Protein AF-A0A967EQ97-F1 (afdb_monomer)

Radius of gyration: 25.8 Å; Cα contacts (8 Å, |Δi|>4): 233; chains: 1; bounding box: 42×84×50 Å

Foldseek 3Di:
DDDDDDDDDDDDDDDDDDDDDDDDDPDPPPPDPPQPPPPDPVLPAAKWFWQFKFFQNHTPDRPFGKIWHDDRQWIWIDTPKIWTFGWDDDPQKIKTWTQDIPDPPDDGIDIDIWGKDADPVSQKIWTGDDRMIIIIGGDDD

Structure (mmCIF, N/CA/C/O backbone):
data_AF-A0A967EQ97-F1
#
_entry.id   AF-A0A967EQ97-F1
#
loop_
_atom_site.group_PDB
_atom_site.id
_atom_site.type_symbol
_atom_site.label_atom_id
_atom_site.label_alt_id
_atom_site.label_comp_id
_atom_site.label_asym_id
_atom_site.label_entity_id
_atom_site.label_seq_id
_atom_site.pdbx_PDB_ins_code
_atom_site.Cartn_x
_atom_site.Cartn_y
_atom_site.Cartn_z
_atom_site.occupancy
_atom_site.B_iso_or_equiv
_atom_site.auth_seq_id
_atom_site.auth_comp_id
_atom_site.auth_asym_id
_atom_site.auth_atom_id
_atom_site.pdbx_PDB_model_num
ATOM 1 N N . MET A 1 1 ? -25.982 -70.004 -18.931 1.00 45.06 1 MET A N 1
ATOM 2 C CA . MET A 1 1 ? -24.580 -69.952 -18.449 1.00 45.06 1 MET A CA 1
ATOM 3 C C . MET A 1 1 ? -23.691 -70.669 -19.460 1.00 45.06 1 MET A C 1
ATOM 5 O O . MET A 1 1 ? -24.057 -71.771 -19.845 1.00 45.06 1 MET A O 1
ATOM 9 N N . LYS A 1 2 ? -22.549 -70.058 -19.822 1.00 40.28 2 LYS A N 1
ATOM 10 C CA . LYS A 1 2 ? -21.552 -70.416 -20.865 1.00 40.28 2 LYS A CA 1
ATOM 11 C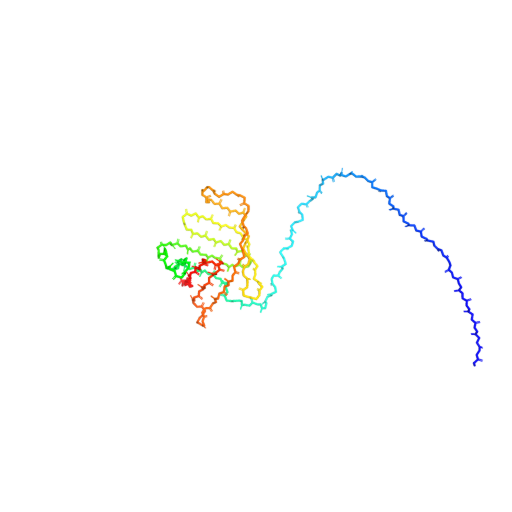 C . LYS A 1 2 ? -21.797 -69.807 -22.256 1.00 40.28 2 LYS A C 1
ATOM 13 O O . LYS A 1 2 ? -22.606 -70.318 -23.013 1.00 40.28 2 LYS A O 1
ATOM 18 N N . LEU A 1 3 ? -20.979 -68.817 -22.620 1.00 34.38 3 LEU A N 1
ATOM 19 C CA . LEU A 1 3 ? -19.933 -69.011 -23.632 1.00 34.38 3 LEU A CA 1
ATOM 20 C C . LEU A 1 3 ? -18.848 -67.932 -23.474 1.00 34.38 3 LEU A C 1
ATOM 22 O O . LEU A 1 3 ? -19.148 -66.758 -23.296 1.00 34.38 3 LEU A O 1
ATOM 26 N N . ARG A 1 4 ? -17.587 -68.369 -23.475 1.00 45.03 4 ARG A N 1
ATOM 27 C CA . ARG A 1 4 ? -16.383 -67.533 -23.480 1.00 45.03 4 ARG A CA 1
ATOM 28 C C . ARG A 1 4 ? -16.072 -67.147 -24.926 1.00 45.03 4 ARG A C 1
ATOM 30 O O . ARG A 1 4 ? -16.140 -68.022 -25.782 1.00 45.03 4 ARG A O 1
ATOM 37 N N . ALA A 1 5 ? -15.617 -65.923 -25.166 1.00 47.28 5 ALA A N 1
ATOM 38 C CA . ALA A 1 5 ? -14.748 -65.628 -26.300 1.00 47.28 5 ALA A CA 1
ATOM 39 C C . ALA A 1 5 ? -13.826 -64.460 -25.941 1.00 47.28 5 ALA A C 1
ATOM 41 O O . ALA A 1 5 ? -14.241 -63.317 -25.791 1.00 47.28 5 ALA A O 1
ATOM 42 N N . LEU A 1 6 ? -12.571 -64.836 -25.735 1.00 46.69 6 LEU A N 1
ATOM 43 C CA . LEU A 1 6 ? -11.384 -64.010 -25.633 1.00 46.69 6 LEU A CA 1
ATOM 44 C C . LEU A 1 6 ? -11.095 -63.426 -27.027 1.00 46.69 6 LEU A C 1
ATOM 46 O O . LEU A 1 6 ? -11.023 -64.199 -27.980 1.00 46.69 6 LEU A O 1
ATOM 50 N N . PHE A 1 7 ? -10.889 -62.116 -27.154 1.00 48.31 7 PHE A N 1
ATOM 51 C CA . PHE A 1 7 ? -10.214 -61.539 -28.319 1.00 48.31 7 PHE A CA 1
ATOM 52 C C . PHE A 1 7 ? -9.056 -60.670 -27.835 1.00 48.31 7 PHE A C 1
ATOM 54 O O . PHE A 1 7 ? -9.240 -59.637 -27.199 1.00 48.31 7 PHE A O 1
ATOM 61 N N . ILE A 1 8 ? -7.856 -61.174 -28.102 1.00 50.78 8 ILE A N 1
ATOM 62 C CA . ILE A 1 8 ? -6.578 -60.485 -27.976 1.00 50.78 8 ILE A CA 1
ATOM 63 C C . ILE A 1 8 ? -6.446 -59.601 -29.216 1.00 50.78 8 ILE A C 1
ATOM 65 O O . ILE A 1 8 ? -6.515 -60.114 -30.332 1.00 50.78 8 ILE A O 1
ATOM 69 N N . ALA A 1 9 ? -6.221 -58.304 -29.030 1.00 48.59 9 ALA A N 1
ATOM 70 C CA . ALA A 1 9 ? -5.659 -57.446 -30.064 1.00 48.59 9 ALA A CA 1
ATOM 71 C C . ALA A 1 9 ? -4.430 -56.735 -29.489 1.00 48.59 9 ALA A C 1
ATOM 73 O O . ALA A 1 9 ? -4.443 -56.195 -28.386 1.00 48.59 9 ALA A O 1
ATOM 74 N N . LEU A 1 10 ? -3.353 -56.866 -30.247 1.00 44.44 10 LEU A N 1
ATOM 75 C CA . LEU A 1 10 ? -1.949 -56.670 -29.937 1.00 44.44 10 LEU A CA 1
ATOM 76 C C . LEU A 1 10 ? -1.448 -55.460 -30.746 1.00 44.44 10 LEU A C 1
ATOM 78 O O . LEU A 1 10 ? -1.840 -55.338 -31.903 1.00 44.44 10 LEU A O 1
ATOM 82 N N . MET A 1 11 ? -0.496 -54.701 -30.179 1.00 47.06 11 MET A N 1
ATOM 83 C CA . MET A 1 11 ? 0.458 -53.797 -30.867 1.00 47.06 11 MET A CA 1
ATOM 84 C C . MET A 1 11 ? -0.117 -52.490 -31.470 1.00 47.06 11 MET A C 1
ATOM 86 O O . MET A 1 11 ? -1.262 -52.441 -31.881 1.00 47.06 11 MET A O 1
ATOM 90 N N . ALA A 1 12 ? 0.598 -51.362 -31.557 1.00 49.16 12 ALA A N 1
ATOM 91 C CA . ALA A 1 12 ? 2.032 -51.098 -31.467 1.00 49.16 12 ALA A CA 1
ATOM 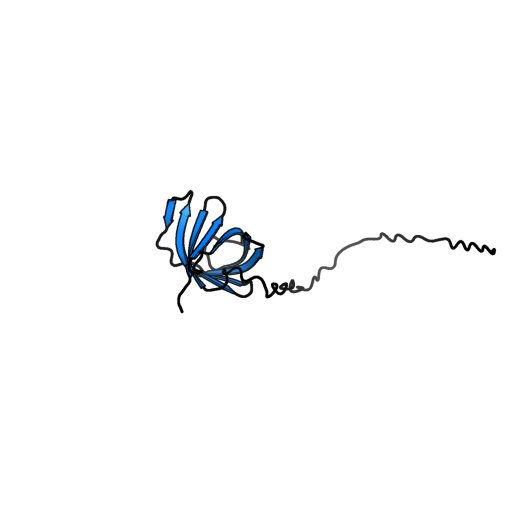92 C C . ALA A 1 12 ? 2.319 -49.677 -30.939 1.00 49.16 12 ALA A C 1
ATOM 94 O O . ALA A 1 12 ? 1.562 -48.735 -31.156 1.00 49.16 12 ALA A O 1
ATOM 95 N N . THR A 1 13 ? 3.470 -49.557 -30.290 1.00 53.72 13 THR A N 1
ATOM 96 C CA . THR A 1 13 ? 4.162 -48.345 -29.851 1.00 53.72 13 THR A CA 1
ATOM 97 C C . THR A 1 13 ? 4.667 -47.520 -31.040 1.00 53.72 13 THR A C 1
ATOM 99 O O . THR A 1 13 ? 5.320 -48.075 -31.920 1.00 53.72 13 THR A O 1
ATOM 102 N N . THR A 1 14 ? 4.512 -46.194 -31.003 1.00 53.00 14 THR A N 1
ATOM 103 C CA . THR A 1 14 ? 5.402 -45.265 -31.725 1.00 53.00 14 THR A CA 1
ATOM 104 C C . THR A 1 14 ? 5.748 -44.078 -30.830 1.00 53.00 14 THR A C 1
ATOM 106 O O . THR A 1 14 ? 4.980 -43.130 -30.700 1.00 53.00 14 THR A O 1
ATOM 109 N N . LEU A 1 15 ? 6.925 -44.159 -30.207 1.00 49.50 15 LEU A N 1
ATOM 110 C CA . LEU A 1 15 ? 7.677 -43.013 -29.703 1.00 49.50 15 LEU A CA 1
ATOM 111 C C . LEU A 1 15 ? 8.375 -42.370 -30.902 1.00 49.50 15 LEU A C 1
ATOM 113 O O . LEU A 1 15 ? 9.217 -43.012 -31.529 1.00 49.50 15 LEU A O 1
ATOM 117 N N . VAL A 1 16 ? 8.047 -41.117 -31.205 1.00 52.06 16 VAL A N 1
ATOM 118 C CA . VAL A 1 16 ? 8.835 -40.295 -32.128 1.00 52.06 16 VAL A CA 1
ATOM 119 C C . VAL A 1 16 ? 9.448 -39.163 -31.314 1.00 52.06 16 VAL A C 1
ATOM 121 O O . VAL A 1 16 ? 8.808 -38.155 -31.039 1.00 52.06 16 VAL A O 1
ATOM 124 N N . PHE A 1 17 ? 10.694 -39.371 -30.891 1.00 49.34 17 PHE A N 1
ATOM 125 C CA . PHE A 1 17 ? 11.602 -38.301 -30.498 1.00 49.34 17 PHE A CA 1
ATOM 126 C C . PHE A 1 17 ? 12.442 -37.941 -31.725 1.00 49.34 17 PHE A C 1
ATOM 128 O O . PHE A 1 17 ? 13.295 -38.722 -32.140 1.00 49.34 17 PHE A O 1
ATOM 135 N N . THR A 1 18 ? 12.233 -36.746 -32.266 1.00 54.91 18 THR A N 1
ATOM 136 C CA . THR A 1 18 ? 13.220 -36.031 -33.086 1.00 54.91 18 THR A CA 1
ATOM 137 C C . THR A 1 18 ? 12.999 -34.547 -32.854 1.00 54.91 18 THR A C 1
ATOM 139 O O . THR A 1 18 ? 11.990 -33.990 -33.278 1.00 54.91 18 THR A O 1
ATOM 142 N N . GLY A 1 19 ? 13.921 -33.931 -32.116 1.00 41.06 19 GLY A N 1
ATOM 143 C CA . GLY A 1 19 ? 14.005 -32.483 -31.993 1.00 41.06 19 GLY A CA 1
ATOM 144 C C . GLY A 1 19 ? 14.585 -31.844 -33.255 1.00 41.06 19 GLY A C 1
ATOM 145 O O . GLY A 1 19 ? 15.251 -32.510 -34.044 1.00 41.06 19 GLY A O 1
ATOM 146 N N . CYS A 1 20 ? 14.340 -30.546 -33.428 1.00 51.31 20 CYS A N 1
ATOM 147 C CA . CYS A 1 20 ? 15.367 -29.510 -33.294 1.00 51.31 20 CYS A CA 1
ATOM 148 C C . CYS A 1 20 ? 14.834 -28.135 -33.732 1.00 51.31 20 CYS A C 1
ATOM 150 O O . CYS A 1 20 ? 14.327 -27.986 -34.836 1.00 51.31 20 CYS A O 1
ATOM 152 N N . LEU A 1 21 ? 15.099 -27.152 -32.866 1.00 41.12 21 LEU A N 1
ATOM 153 C CA . LEU A 1 21 ? 15.491 -25.770 -33.168 1.00 41.12 21 LEU A CA 1
ATOM 154 C C . LEU A 1 21 ? 14.459 -24.824 -33.812 1.00 41.12 21 LEU A C 1
ATOM 156 O O . LEU A 1 21 ? 14.274 -24.772 -35.019 1.00 41.12 21 LEU A O 1
ATOM 160 N N . SER A 1 22 ? 13.905 -23.995 -32.923 1.00 45.16 22 SER A N 1
ATOM 161 C CA . SER A 1 22 ? 13.749 -22.540 -33.019 1.00 45.16 22 SER A CA 1
ATOM 162 C C . SER A 1 22 ? 13.307 -21.932 -34.350 1.00 45.16 22 SER A C 1
ATOM 164 O O . SER A 1 22 ? 14.116 -21.694 -35.241 1.00 45.16 22 SER A O 1
ATOM 166 N N . ASN A 1 23 ? 12.067 -21.443 -34.363 1.00 41.81 23 ASN A N 1
ATOM 167 C CA . ASN A 1 23 ? 11.841 -20.081 -34.821 1.00 41.81 23 ASN A CA 1
ATOM 168 C C . ASN A 1 23 ? 10.909 -19.373 -33.834 1.00 41.81 23 ASN A C 1
ATOM 170 O O . ASN A 1 23 ? 9.744 -19.728 -33.674 1.00 41.81 23 ASN A O 1
ATOM 174 N N . THR A 1 24 ? 11.490 -18.413 -33.125 1.00 51.78 24 THR A N 1
ATOM 175 C CA . THR A 1 24 ? 10.826 -17.495 -32.212 1.00 51.78 24 THR A CA 1
ATOM 176 C C . THR A 1 24 ? 9.857 -16.629 -33.002 1.00 51.78 24 THR A C 1
ATOM 178 O O . THR A 1 24 ? 10.273 -15.778 -33.782 1.00 51.78 24 THR A O 1
ATOM 181 N N . SER A 1 25 ? 8.569 -16.835 -32.778 1.00 47.50 25 SER A N 1
ATOM 182 C CA . SER A 1 25 ? 7.575 -15.773 -32.853 1.00 47.50 25 SER A CA 1
ATOM 183 C C . SER A 1 25 ? 6.469 -16.160 -31.885 1.00 47.50 25 SER A C 1
ATOM 185 O O . SER A 1 25 ? 5.397 -16.600 -32.282 1.00 47.50 25 SER A O 1
ATOM 187 N N . THR A 1 26 ? 6.783 -16.090 -30.591 1.00 40.12 26 THR A N 1
ATOM 188 C CA . THR A 1 26 ? 5.741 -16.060 -29.571 1.00 40.12 26 THR A CA 1
ATOM 189 C C . THR A 1 26 ? 5.076 -14.703 -29.725 1.00 40.12 26 THR A C 1
ATOM 191 O O . THR A 1 26 ? 5.603 -13.683 -29.285 1.00 40.12 26 THR A O 1
ATOM 194 N N . GLU A 1 27 ? 3.971 -14.706 -30.470 1.00 36.38 27 GLU A N 1
ATOM 195 C CA . GLU A 1 27 ? 2.881 -13.755 -30.305 1.00 36.38 27 GLU A CA 1
ATOM 196 C C . GLU A 1 27 ? 2.746 -13.436 -28.819 1.00 36.38 27 GLU A C 1
ATOM 198 O O . GLU A 1 27 ? 2.717 -14.349 -27.989 1.00 36.38 27 GLU A O 1
ATOM 203 N N . VAL A 1 28 ? 2.692 -12.145 -28.499 1.00 42.50 28 VAL A N 1
ATOM 204 C CA . VAL A 1 28 ? 2.250 -11.659 -27.197 1.00 42.50 28 VAL A CA 1
ATOM 205 C C . VAL A 1 28 ? 0.833 -12.190 -27.018 1.00 42.50 28 VAL A C 1
ATOM 207 O O . VAL A 1 28 ? -0.137 -11.586 -27.458 1.00 42.50 28 VAL A O 1
ATOM 210 N N . THR A 1 29 ? 0.731 -13.383 -26.440 1.00 35.88 29 THR A N 1
ATOM 211 C CA . THR A 1 29 ? -0.491 -13.836 -25.805 1.00 35.88 29 THR A CA 1
ATOM 212 C C . THR A 1 29 ? -0.540 -13.002 -24.547 1.00 35.88 29 THR A C 1
ATOM 214 O O . THR A 1 29 ? 0.177 -13.283 -23.589 1.00 35.88 29 THR A O 1
ATOM 217 N N . GLU A 1 30 ? -1.263 -11.890 -24.657 1.00 42.41 30 GLU A N 1
ATOM 218 C CA . GLU A 1 30 ? -2.031 -11.259 -23.593 1.00 42.41 30 GLU A CA 1
ATOM 219 C C . GLU A 1 30 ? -2.313 -12.328 -22.533 1.00 42.41 30 GLU A C 1
ATOM 221 O O . GLU A 1 30 ? -3.156 -13.208 -22.724 1.00 42.41 30 GLU A O 1
ATOM 226 N N . SER A 1 31 ? -1.457 -12.380 -21.507 1.00 36.53 31 SER A N 1
ATOM 227 C CA . SER A 1 31 ? -1.620 -13.333 -20.422 1.00 36.53 31 SER A CA 1
ATOM 228 C C . SER A 1 31 ? -2.926 -12.931 -19.786 1.00 36.53 31 SER A C 1
ATOM 230 O O . SER A 1 31 ? -3.007 -11.830 -19.237 1.00 36.53 31 SER A O 1
ATOM 232 N N . GLY A 1 32 ? -3.935 -13.777 -19.988 1.00 37.84 32 GLY A N 1
ATOM 233 C CA . GLY A 1 32 ? -5.288 -13.547 -19.536 1.00 37.84 32 GLY A CA 1
ATOM 234 C C . GLY A 1 32 ? -5.249 -12.953 -18.144 1.00 37.84 32 GLY A C 1
ATOM 235 O O . GLY A 1 32 ? -4.704 -13.565 -17.226 1.00 37.84 32 GLY A O 1
ATOM 236 N N . GLY A 1 33 ? -5.792 -11.741 -18.032 1.00 42.12 33 GLY A N 1
ATOM 237 C CA . GLY A 1 33 ? -6.375 -11.315 -16.781 1.00 42.12 33 GLY A CA 1
ATOM 238 C C . GLY A 1 33 ? -7.383 -12.394 -16.441 1.00 42.12 33 GLY A C 1
ATOM 239 O O . GLY A 1 33 ? -8.423 -12.505 -17.091 1.00 42.12 33 GLY A O 1
ATOM 240 N N . GLU A 1 34 ? -6.998 -13.276 -15.527 1.00 38.75 34 GLU A N 1
ATOM 241 C CA . GLU A 1 34 ? -7.956 -14.113 -14.841 1.00 38.75 34 GLU A CA 1
ATOM 242 C C . GLU A 1 34 ? -8.921 -13.120 -14.206 1.00 38.75 34 GLU A C 1
ATOM 244 O O . GLU A 1 34 ? -8.526 -12.304 -13.373 1.00 38.75 34 GLU A O 1
ATOM 249 N N . GLU A 1 35 ? -10.141 -13.101 -14.738 1.00 39.28 35 GLU A N 1
ATOM 250 C CA . GLU A 1 35 ? -11.280 -12.388 -14.184 1.00 39.28 35 GLU A CA 1
ATOM 251 C C . GLU A 1 35 ? -11.295 -12.732 -12.693 1.00 39.28 35 GLU A C 1
ATOM 253 O O . GLU A 1 35 ? -11.491 -13.892 -12.321 1.00 39.28 35 GLU A O 1
ATOM 258 N N . LEU A 1 36 ? -10.909 -11.758 -11.861 1.00 47.91 36 LEU A N 1
ATOM 259 C CA . LEU A 1 36 ? -10.890 -11.927 -10.418 1.00 47.91 36 LEU A CA 1
ATOM 260 C C . LEU A 1 36 ? -12.316 -12.301 -10.031 1.00 47.91 36 LEU A C 1
ATOM 262 O O . LEU A 1 36 ? -13.235 -11.540 -10.325 1.00 47.91 36 LEU A O 1
ATOM 266 N N . ASP A 1 37 ? -12.469 -13.490 -9.441 1.00 47.22 37 ASP A N 1
ATOM 267 C CA . ASP A 1 37 ? -13.722 -13.999 -8.889 1.00 47.22 37 ASP A CA 1
ATOM 268 C C . ASP A 1 37 ? -14.453 -12.846 -8.193 1.00 47.22 37 ASP A C 1
ATOM 270 O O . ASP A 1 37 ? -13.970 -12.268 -7.214 1.00 47.22 37 ASP A O 1
ATOM 274 N N . ASP A 1 38 ? -15.605 -12.490 -8.744 1.00 45.16 38 ASP A N 1
ATOM 275 C CA . ASP A 1 38 ? -16.461 -11.342 -8.446 1.00 45.16 38 ASP A CA 1
ATOM 276 C C . ASP A 1 38 ? -17.079 -11.393 -7.031 1.00 45.16 38 ASP A C 1
ATOM 278 O O . ASP A 1 38 ? -17.995 -10.640 -6.695 1.00 45.16 38 ASP A O 1
ATOM 282 N N . GLY A 1 39 ? -16.569 -12.284 -6.177 1.00 40.09 39 GLY A N 1
ATOM 283 C CA . GLY A 1 39 ? -17.112 -12.627 -4.870 1.00 40.09 39 GLY A CA 1
ATOM 284 C C . GLY A 1 39 ? -16.224 -12.329 -3.662 1.00 40.09 39 GLY A C 1
ATOM 285 O O . GLY A 1 39 ? -16.713 -12.481 -2.540 1.00 40.09 39 GLY A O 1
ATOM 286 N N . PHE A 1 40 ? -14.963 -11.908 -3.827 1.00 49.59 40 PHE A N 1
ATOM 287 C CA . PHE A 1 40 ? -14.072 -11.642 -2.686 1.00 49.59 40 PHE A CA 1
ATOM 288 C C . PHE A 1 40 ? -13.826 -10.138 -2.489 1.00 49.59 40 PHE A C 1
ATOM 290 O O . PHE A 1 40 ? -12.788 -9.589 -2.858 1.00 49.59 40 PHE A O 1
ATOM 297 N N . ASP A 1 41 ? -14.801 -9.459 -1.875 1.00 64.75 41 ASP A N 1
ATOM 298 C CA . ASP A 1 41 ? -14.619 -8.093 -1.377 1.00 64.75 41 ASP A CA 1
ATOM 299 C C . ASP A 1 41 ? -13.665 -8.111 -0.172 1.00 64.75 41 ASP A C 1
ATOM 301 O O . ASP A 1 41 ? -14.053 -8.289 0.982 1.00 64.75 41 ASP A O 1
ATOM 305 N N . THR A 1 42 ? -12.373 -7.977 -0.461 1.00 73.88 42 THR A N 1
ATOM 306 C CA . THR A 1 42 ? -11.300 -7.878 0.543 1.00 73.88 42 THR A CA 1
ATOM 307 C C . THR A 1 42 ? -11.337 -6.562 1.323 1.00 73.88 42 THR A C 1
ATOM 309 O O . THR A 1 42 ? -10.533 -6.370 2.236 1.00 73.88 42 THR A O 1
ATOM 312 N N . GLY A 1 43 ? -12.194 -5.613 0.928 1.00 84.31 43 GLY A N 1
ATOM 313 C CA . GLY A 1 43 ? -12.179 -4.241 1.417 1.00 84.31 43 GLY A CA 1
ATOM 314 C C . GLY A 1 43 ? -10.956 -3.434 0.972 1.00 84.31 43 GLY A C 1
ATOM 315 O O . GLY A 1 43 ? -10.912 -2.240 1.245 1.00 84.31 43 GLY A O 1
ATOM 316 N N . ILE A 1 44 ? -9.973 -4.025 0.276 1.00 90.00 44 ILE A N 1
ATOM 317 C CA . ILE A 1 44 ? -8.763 -3.314 -0.173 1.00 90.00 44 ILE A CA 1
ATOM 318 C C . ILE A 1 44 ? -9.033 -2.388 -1.364 1.00 90.00 44 ILE A C 1
ATOM 320 O O . ILE A 1 44 ? -8.263 -1.465 -1.619 1.00 90.00 44 ILE A O 1
ATOM 324 N N . TYR A 1 45 ? -10.133 -2.629 -2.078 1.00 91.31 45 TYR A N 1
ATOM 325 C CA . TYR A 1 45 ? -10.565 -1.827 -3.212 1.00 91.31 45 TYR A CA 1
ATOM 326 C C . TYR A 1 45 ? -10.816 -0.372 -2.798 1.00 91.31 45 TYR A C 1
ATOM 328 O O . TYR A 1 45 ? -11.489 -0.104 -1.795 1.00 91.31 45 TYR A O 1
ATOM 336 N N . GLY A 1 46 ? -10.310 0.564 -3.597 1.00 93.19 46 GLY A N 1
ATOM 337 C CA . GLY A 1 46 ? -10.567 1.992 -3.462 1.00 93.19 46 GLY A CA 1
ATOM 338 C C . GLY A 1 46 ? -9.309 2.853 -3.463 1.00 93.19 46 GLY A C 1
ATOM 339 O O . GLY A 1 46 ? -8.223 2.443 -3.876 1.00 93.19 46 GLY A O 1
ATOM 340 N N . THR A 1 47 ? -9.491 4.090 -3.002 1.00 95.44 47 THR A N 1
ATOM 341 C CA . THR A 1 47 ? -8.424 5.087 -2.890 1.00 95.44 47 THR A CA 1
ATOM 342 C C . THR A 1 47 ? -7.993 5.229 -1.434 1.00 95.44 47 THR A C 1
ATOM 344 O O . THR A 1 47 ? -8.829 5.374 -0.544 1.00 95.44 47 THR A O 1
ATOM 347 N N . TRP A 1 48 ? -6.686 5.228 -1.199 1.00 95.69 48 TRP A N 1
ATOM 348 C CA . TRP A 1 48 ? -6.061 5.208 0.119 1.00 95.69 48 TRP A CA 1
ATOM 349 C C . TRP A 1 48 ? -4.989 6.287 0.222 1.00 95.69 48 TRP A C 1
ATOM 351 O O . TRP A 1 48 ? -4.114 6.383 -0.635 1.00 95.69 48 TRP A O 1
ATOM 361 N N . ASN A 1 49 ? -5.010 7.079 1.287 1.00 94.38 49 ASN A N 1
ATOM 362 C CA . ASN A 1 49 ? -4.004 8.094 1.576 1.00 94.38 49 ASN A CA 1
ATOM 363 C C . ASN A 1 49 ? -3.100 7.615 2.705 1.00 94.38 49 ASN A C 1
ATOM 365 O O . ASN A 1 49 ? -3.569 7.329 3.803 1.00 94.38 49 ASN A O 1
ATOM 369 N N . ARG A 1 50 ? -1.794 7.543 2.453 1.00 93.38 50 ARG A N 1
ATOM 370 C CA . ARG A 1 50 ? -0.824 7.094 3.451 1.00 93.38 50 ARG A CA 1
ATOM 371 C C . ARG A 1 50 ? -0.739 8.086 4.607 1.00 93.38 50 ARG A C 1
ATOM 373 O O . ARG A 1 50 ? -0.515 9.276 4.399 1.00 93.38 50 ARG A O 1
ATOM 380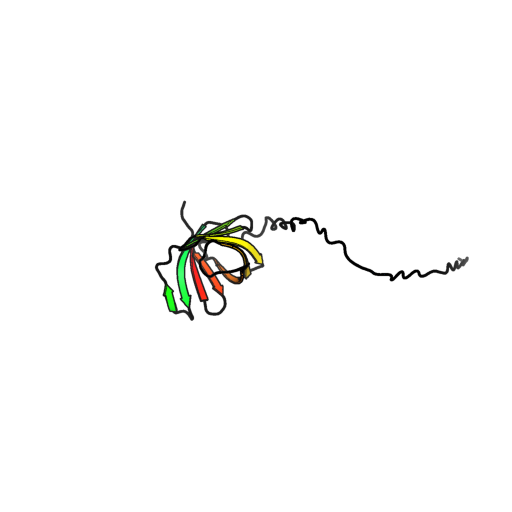 N N . THR A 1 51 ? -0.851 7.571 5.823 1.00 92.88 51 THR A N 1
ATOM 381 C CA . THR A 1 51 ? -0.796 8.337 7.073 1.00 92.88 51 THR A CA 1
ATOM 382 C C . THR A 1 51 ? 0.452 8.054 7.900 1.00 92.88 51 THR A C 1
ATOM 384 O O . THR A 1 51 ? 0.821 8.863 8.755 1.00 92.88 51 THR A O 1
ATOM 387 N N . GLY A 1 52 ? 1.151 6.947 7.638 1.00 92.62 52 GLY A N 1
ATOM 388 C CA . GLY A 1 52 ? 2.361 6.607 8.376 1.00 92.62 52 GLY A CA 1
ATOM 389 C C . GLY A 1 52 ? 3.215 5.536 7.714 1.00 92.62 52 GLY A C 1
ATOM 390 O O . GLY A 1 52 ? 2.713 4.658 7.015 1.00 92.62 52 GLY A O 1
ATOM 391 N N . ILE A 1 53 ? 4.521 5.613 7.972 1.00 93.31 53 ILE A N 1
ATOM 392 C CA . ILE A 1 53 ? 5.489 4.551 7.683 1.00 93.31 53 ILE A CA 1
ATOM 393 C C . ILE A 1 53 ? 6.192 4.191 8.984 1.00 93.31 53 ILE A C 1
ATOM 395 O O . ILE A 1 53 ? 6.736 5.061 9.669 1.00 93.31 53 ILE A O 1
ATOM 399 N N . TYR A 1 54 ? 6.213 2.905 9.300 1.00 94.00 54 TYR A N 1
ATOM 400 C CA . TYR A 1 54 ? 6.796 2.352 10.508 1.00 94.00 54 TYR A CA 1
ATOM 401 C C . TYR A 1 54 ? 7.897 1.364 10.141 1.00 94.00 54 TYR A C 1
ATOM 403 O O . TYR A 1 54 ? 7.663 0.447 9.360 1.00 94.00 54 TYR A O 1
ATOM 411 N N . ILE A 1 55 ? 9.085 1.530 10.722 1.00 94.31 55 ILE A N 1
ATOM 412 C CA . ILE A 1 55 ? 10.190 0.568 10.624 1.00 94.31 55 ILE A CA 1
ATOM 413 C C . ILE A 1 55 ? 10.452 0.038 12.026 1.00 94.31 55 ILE A C 1
ATOM 415 O O . ILE A 1 55 ? 10.688 0.821 12.947 1.00 94.31 55 ILE A O 1
ATOM 419 N N . ASP A 1 56 ? 10.355 -1.279 12.201 1.00 93.50 56 ASP A N 1
ATOM 420 C CA . ASP A 1 56 ? 10.483 -1.941 13.507 1.00 93.50 56 ASP A CA 1
ATOM 421 C C . ASP A 1 56 ? 9.542 -1.331 14.572 1.00 93.50 56 ASP A C 1
ATOM 423 O O . ASP A 1 56 ? 9.879 -1.195 15.749 1.00 93.50 56 ASP A O 1
ATOM 427 N N . GLY A 1 57 ? 8.345 -0.916 14.139 1.00 91.38 57 GLY A N 1
ATOM 428 C CA . GLY A 1 57 ? 7.322 -0.288 14.983 1.00 91.38 57 GLY A CA 1
ATOM 429 C C . GLY A 1 57 ? 7.550 1.194 15.305 1.00 91.38 57 GLY A C 1
ATOM 430 O O . GLY A 1 57 ? 6.714 1.803 15.973 1.00 91.38 57 GLY A O 1
ATOM 431 N N . VAL A 1 58 ? 8.637 1.805 14.828 1.00 92.69 58 VAL A N 1
ATOM 432 C CA . VAL A 1 58 ? 8.915 3.238 15.004 1.00 92.69 58 VAL A CA 1
ATOM 433 C C . VAL A 1 58 ? 8.414 4.007 13.790 1.00 92.69 58 VAL A C 1
ATOM 435 O O . VAL A 1 58 ? 8.803 3.692 12.670 1.00 92.69 58 VAL A O 1
ATOM 438 N N . ASN A 1 59 ? 7.583 5.032 14.000 1.00 90.06 59 ASN A N 1
ATOM 439 C CA . ASN A 1 59 ? 7.151 5.911 12.913 1.00 90.06 59 ASN A CA 1
ATOM 440 C C . ASN A 1 59 ? 8.350 6.726 12.398 1.00 90.06 59 ASN A C 1
ATOM 442 O O . ASN A 1 59 ? 8.954 7.492 13.154 1.00 90.06 59 ASN A O 1
ATOM 446 N N . VAL A 1 60 ? 8.694 6.537 11.126 1.00 89.38 60 VAL A N 1
ATOM 447 C CA . VAL A 1 60 ? 9.823 7.196 10.453 1.00 89.38 60 VAL A CA 1
ATOM 448 C C . VAL A 1 60 ? 9.380 8.240 9.430 1.00 89.38 60 VAL A C 1
ATOM 450 O O . VAL A 1 60 ? 10.215 9.009 8.956 1.00 89.38 60 VAL A O 1
ATOM 453 N N . ALA A 1 61 ? 8.091 8.287 9.085 1.00 77.44 61 ALA A N 1
ATOM 454 C CA . ALA A 1 61 ? 7.542 9.284 8.177 1.00 77.44 61 ALA A CA 1
ATOM 455 C C . ALA A 1 61 ? 6.044 9.501 8.424 1.00 77.44 61 ALA A C 1
ATOM 457 O O . ALA A 1 61 ? 5.243 8.574 8.310 1.00 77.44 61 ALA A O 1
ATOM 458 N N . THR A 1 62 ? 5.672 10.755 8.687 1.00 64.44 62 THR A N 1
ATOM 459 C CA . THR A 1 62 ? 4.281 11.210 8.863 1.00 64.44 62 THR A CA 1
ATOM 460 C C . THR A 1 62 ? 3.777 12.091 7.717 1.00 64.44 62 THR A C 1
ATOM 462 O O . THR A 1 62 ? 2.602 12.425 7.688 1.00 64.44 62 THR A O 1
ATOM 465 N N . GLU A 1 63 ? 4.647 12.508 6.788 1.00 58.19 63 GLU A N 1
ATOM 466 C CA . GLU A 1 63 ? 4.332 13.578 5.818 1.00 58.19 63 GLU A CA 1
ATOM 467 C C . GLU A 1 63 ? 4.348 13.139 4.352 1.00 58.19 63 GLU A C 1
ATOM 469 O O . GLU A 1 63 ? 4.207 13.966 3.451 1.00 58.19 63 GLU A O 1
ATOM 474 N N . SER A 1 64 ? 4.540 11.851 4.066 1.00 58.44 64 SER A N 1
ATOM 475 C CA . SER A 1 64 ? 4.522 11.416 2.671 1.00 58.44 64 SER A CA 1
ATOM 476 C C . SER A 1 64 ? 3.086 11.329 2.173 1.00 58.44 64 SER A C 1
ATOM 478 O O . SER A 1 64 ? 2.433 10.307 2.372 1.00 58.44 64 SER A O 1
ATOM 480 N N . ALA A 1 65 ? 2.636 12.402 1.516 1.00 73.19 65 ALA A N 1
ATOM 481 C CA . ALA A 1 65 ? 1.410 12.456 0.731 1.00 73.19 65 ALA A CA 1
ATOM 482 C C . ALA A 1 65 ? 1.513 11.439 -0.409 1.00 73.19 65 ALA A C 1
ATOM 484 O O . ALA A 1 65 ? 1.982 11.742 -1.505 1.00 73.19 65 ALA A O 1
ATOM 485 N N . THR A 1 66 ? 1.162 10.199 -0.095 1.00 89.50 66 THR A N 1
ATOM 486 C CA . THR A 1 66 ? 1.067 9.126 -1.065 1.00 89.50 66 THR A CA 1
ATOM 487 C C . THR A 1 66 ? -0.372 8.690 -1.150 1.00 89.50 66 THR A C 1
ATOM 489 O O . THR A 1 66 ? -0.942 8.266 -0.147 1.00 89.50 66 THR A O 1
ATOM 492 N N . THR A 1 67 ? -0.936 8.804 -2.344 1.00 93.69 67 THR A N 1
ATOM 493 C CA . THR A 1 67 ? -2.277 8.323 -2.651 1.00 93.69 67 THR A CA 1
ATOM 494 C C . THR A 1 67 ? -2.147 7.070 -3.494 1.00 93.69 67 THR A C 1
ATOM 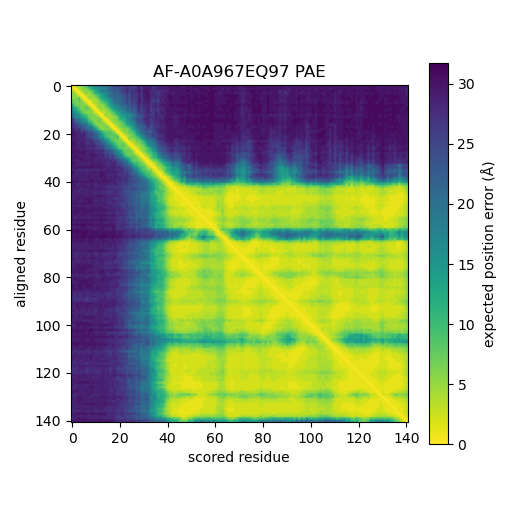496 O O . THR A 1 67 ? -1.463 7.071 -4.515 1.00 93.69 67 THR A O 1
ATOM 499 N N . MET A 1 68 ? -2.794 6.005 -3.056 1.00 95.25 68 MET A N 1
ATOM 500 C CA . MET A 1 68 ? -2.795 4.697 -3.686 1.00 95.25 68 MET A CA 1
ATOM 501 C C . MET A 1 68 ? -4.204 4.376 -4.178 1.00 95.25 68 MET A C 1
ATOM 503 O O . MET A 1 68 ? -5.169 4.555 -3.443 1.00 95.25 68 MET A O 1
ATOM 507 N N . PHE A 1 69 ? -4.306 3.891 -5.407 1.00 95.12 69 PHE A N 1
ATOM 508 C CA . PHE A 1 69 ? -5.530 3.469 -6.069 1.00 95.12 69 PHE A CA 1
ATOM 509 C C . PHE A 1 69 ? -5.436 1.970 -6.349 1.00 95.12 69 PHE A C 1
ATOM 511 O O . PHE A 1 69 ? -4.448 1.509 -6.929 1.00 95.12 69 PHE A O 1
ATOM 518 N N . MET A 1 70 ? -6.446 1.224 -5.905 1.00 93.81 70 MET A N 1
ATOM 519 C CA . MET A 1 70 ? -6.560 -0.221 -6.096 1.00 93.81 70 MET A CA 1
ATOM 520 C C . MET A 1 70 ? -7.949 -0.550 -6.639 1.00 93.81 70 MET A C 1
ATOM 522 O O . MET A 1 70 ? -8.933 -0.475 -5.905 1.00 93.81 70 MET A 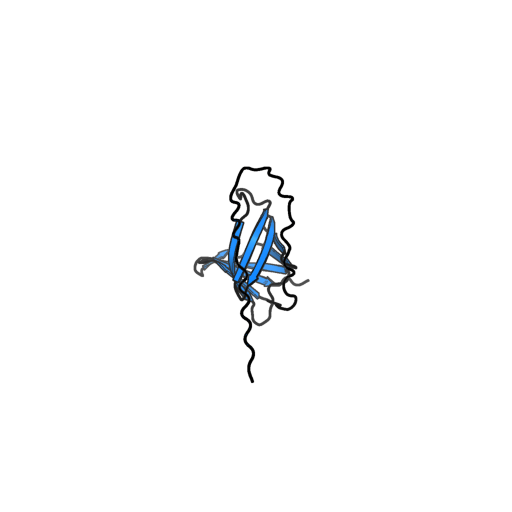O 1
ATOM 526 N N . GLU A 1 71 ? -8.027 -0.882 -7.922 1.00 91.12 71 GLU A N 1
ATOM 527 C CA . GLU A 1 71 ? -9.286 -1.116 -8.639 1.00 91.12 71 GLU A CA 1
ATOM 528 C C . GLU A 1 71 ? -9.047 -2.124 -9.763 1.00 91.12 71 GLU A C 1
ATOM 530 O O . GLU A 1 71 ? -8.043 -2.033 -10.467 1.00 91.12 71 GLU A O 1
ATOM 535 N N . ASP A 1 72 ? -9.933 -3.115 -9.893 1.00 89.38 72 ASP A N 1
ATOM 536 C CA . ASP A 1 72 ? -9.928 -4.112 -10.973 1.00 89.38 72 ASP A CA 1
ATOM 537 C C . ASP A 1 72 ? -8.551 -4.757 -11.241 1.00 89.38 72 ASP A C 1
ATOM 539 O O . ASP A 1 72 ? -8.093 -4.874 -12.378 1.00 89.38 72 ASP A O 1
ATOM 543 N N . GLY A 1 73 ? -7.839 -5.135 -10.170 1.00 90.88 73 GLY A N 1
ATOM 544 C CA . GLY A 1 73 ? -6.502 -5.742 -10.252 1.00 90.88 73 GLY A CA 1
ATOM 545 C C . GLY A 1 73 ? -5.380 -4.772 -10.649 1.00 90.88 73 GLY A C 1
ATOM 546 O O . GLY A 1 73 ? -4.229 -5.187 -10.785 1.00 90.88 73 GLY A O 1
ATOM 547 N N . THR A 1 74 ? -5.683 -3.484 -10.801 1.00 93.69 74 THR A N 1
ATOM 548 C CA . THR A 1 74 ? -4.728 -2.418 -11.114 1.00 93.69 74 THR A CA 1
ATOM 549 C C . THR A 1 74 ? -4.273 -1.711 -9.846 1.00 93.69 74 THR A C 1
ATOM 551 O O . THR A 1 74 ? -5.073 -1.350 -8.985 1.00 93.69 74 THR A O 1
ATOM 554 N N . TYR A 1 75 ? -2.967 -1.496 -9.742 1.00 94.50 75 TYR A N 1
ATOM 555 C CA . TYR A 1 75 ? -2.333 -0.749 -8.666 1.00 94.50 75 TYR A CA 1
ATOM 556 C C . TYR A 1 75 ? -1.689 0.511 -9.236 1.00 94.50 75 TYR A C 1
ATOM 558 O O . TYR A 1 75 ? -0.819 0.431 -10.107 1.00 94.50 75 TYR A O 1
ATOM 566 N N . THR A 1 76 ? -2.049 1.665 -8.687 1.00 95.56 76 THR A N 1
ATOM 567 C CA . THR A 1 76 ? -1.359 2.925 -8.965 1.00 95.56 76 THR A CA 1
ATOM 568 C C . THR A 1 76 ? -1.069 3.647 -7.662 1.00 95.56 76 THR A C 1
ATOM 570 O O . THR A 1 76 ? -1.927 3.739 -6.791 1.00 95.56 76 THR A O 1
ATOM 573 N N . SER A 1 77 ? 0.131 4.199 -7.515 1.00 94.25 77 SER A N 1
ATOM 574 C CA . SER A 1 77 ? 0.482 5.027 -6.362 1.00 94.25 77 SER A CA 1
ATOM 575 C C . SER A 1 77 ? 1.173 6.306 -6.808 1.00 94.25 77 SER A C 1
ATOM 577 O O . SER A 1 77 ? 2.070 6.283 -7.651 1.00 94.25 77 SER A O 1
ATOM 579 N N . PHE A 1 78 ? 0.730 7.424 -6.239 1.00 92.12 78 PHE A N 1
ATOM 580 C CA . PHE A 1 78 ? 1.197 8.773 -6.521 1.00 92.12 78 PHE A CA 1
ATOM 581 C C . PHE A 1 78 ? 1.834 9.359 -5.272 1.00 92.12 78 PHE A C 1
ATOM 583 O O . PHE A 1 78 ? 1.196 9.426 -4.227 1.00 92.12 78 PHE A O 1
ATOM 590 N N . GLY A 1 79 ? 3.068 9.835 -5.377 1.00 89.00 79 GLY A N 1
ATOM 591 C CA . GLY A 1 79 ? 3.741 10.585 -4.321 1.00 89.00 79 GLY A CA 1
ATOM 592 C C . GLY A 1 79 ? 4.796 11.511 -4.910 1.00 89.00 79 GLY A C 1
ATOM 593 O O . GLY A 1 79 ? 4.504 12.342 -5.763 1.00 89.00 79 GLY A O 1
ATOM 594 N N . THR A 1 80 ? 6.053 11.349 -4.495 1.00 88.19 80 THR A N 1
ATOM 595 C CA . THR A 1 80 ? 7.193 12.031 -5.143 1.00 88.19 80 THR A CA 1
ATOM 596 C C . THR A 1 80 ? 7.469 11.522 -6.558 1.00 88.19 80 THR A C 1
ATOM 598 O O . THR A 1 80 ? 8.140 12.197 -7.334 1.00 88.19 80 THR A O 1
ATOM 601 N N . CYS A 1 81 ? 6.988 10.322 -6.859 1.00 89.81 81 CYS A N 1
ATOM 602 C CA . CYS A 1 81 ? 6.960 9.694 -8.167 1.00 89.81 81 CYS A CA 1
ATOM 603 C C . CYS A 1 81 ? 5.667 8.871 -8.278 1.00 89.81 81 CYS A C 1
ATOM 605 O O . CYS A 1 81 ? 4.978 8.650 -7.275 1.00 89.81 81 CYS A O 1
ATOM 607 N N . THR A 1 82 ? 5.340 8.453 -9.489 1.00 92.56 82 THR A N 1
ATOM 608 C CA . THR A 1 82 ? 4.216 7.595 -9.836 1.00 92.56 82 THR A CA 1
ATOM 609 C C . THR A 1 82 ? 4.723 6.191 -10.131 1.00 92.56 82 THR A C 1
ATOM 611 O O . THR A 1 82 ? 5.715 6.008 -10.843 1.00 92.56 82 THR A O 1
ATOM 614 N N . VAL A 1 83 ? 4.016 5.199 -9.603 1.00 93.88 83 VAL A N 1
ATOM 615 C CA . VAL A 1 83 ? 4.205 3.783 -9.928 1.00 93.88 83 VAL A CA 1
ATOM 616 C C . VAL A 1 83 ? 2.879 3.192 -10.388 1.00 93.88 83 VAL A C 1
ATOM 618 O O . VAL A 1 83 ? 1.832 3.504 -9.822 1.00 93.88 83 VAL A O 1
ATOM 621 N N . ASN A 1 84 ? 2.935 2.335 -11.401 1.00 94.56 84 ASN A N 1
ATOM 622 C CA . ASN A 1 84 ? 1.797 1.635 -11.981 1.00 94.56 84 ASN A CA 1
ATOM 623 C C . ASN A 1 84 ? 2.106 0.142 -12.093 1.00 94.56 84 ASN A C 1
ATOM 625 O O . ASN A 1 84 ? 3.226 -0.278 -12.413 1.00 94.56 84 ASN A O 1
ATOM 629 N N . GLY A 1 85 ? 1.093 -0.675 -11.859 1.00 94.75 85 GLY A N 1
ATOM 630 C CA . GLY A 1 85 ? 1.254 -2.110 -11.800 1.00 94.75 85 GLY A CA 1
ATOM 631 C C . GLY A 1 85 ? -0.058 -2.865 -11.720 1.00 94.75 85 GLY A C 1
ATOM 632 O O . GLY A 1 85 ? -1.141 -2.295 -11.829 1.00 94.75 85 GLY A O 1
ATOM 633 N N . GLY A 1 86 ? 0.072 -4.167 -11.514 1.00 94.62 86 GLY A N 1
ATOM 634 C CA . GLY A 1 86 ? -1.033 -5.038 -11.147 1.00 94.62 86 GLY A CA 1
ATOM 635 C C . GLY A 1 86 ? -0.904 -5.497 -9.702 1.00 94.62 86 GLY A C 1
ATOM 636 O O . GLY A 1 86 ? 0.185 -5.449 -9.119 1.00 94.62 86 GLY A O 1
ATOM 637 N N . TYR A 1 87 ? -2.000 -5.977 -9.133 1.00 94.31 87 TYR A N 1
ATOM 638 C CA . TYR A 1 87 ? -1.978 -6.662 -7.851 1.00 94.31 87 TYR A CA 1
ATOM 639 C C . TYR A 1 87 ? -2.896 -7.882 -7.840 1.00 94.31 87 TYR A C 1
ATOM 641 O O . TYR A 1 87 ? -3.873 -7.961 -8.581 1.00 94.31 87 TYR A O 1
ATOM 649 N N . ILE A 1 88 ? -2.571 -8.832 -6.968 1.00 93.19 88 ILE A N 1
ATOM 650 C CA . ILE A 1 88 ? -3.377 -10.019 -6.687 1.00 93.19 88 ILE A CA 1
ATOM 651 C C . ILE A 1 88 ? -3.481 -10.157 -5.172 1.00 93.19 88 ILE A C 1
ATOM 653 O O . ILE A 1 88 ? -2.478 -10.030 -4.463 1.00 93.19 88 ILE A O 1
ATOM 657 N N . VAL A 1 89 ? -4.686 -10.448 -4.684 1.00 92.31 89 VAL A N 1
ATOM 658 C CA . VAL A 1 89 ? -4.928 -10.768 -3.277 1.00 92.31 89 VAL A CA 1
ATOM 659 C C . VAL A 1 89 ? -5.331 -12.227 -3.138 1.00 92.31 89 VAL A C 1
ATOM 661 O O . VAL A 1 89 ? -6.209 -12.703 -3.851 1.00 92.31 89 VAL A O 1
ATOM 664 N N . VAL A 1 90 ? -4.691 -12.923 -2.202 1.00 91.31 90 VAL A N 1
ATOM 665 C CA . VAL A 1 90 ? -5.071 -14.273 -1.780 1.00 91.31 90 VAL A CA 1
ATOM 666 C C . VAL A 1 90 ? -5.107 -14.272 -0.259 1.00 91.31 90 VAL A C 1
ATOM 668 O O . VAL A 1 90 ? -4.079 -14.048 0.376 1.00 91.31 90 VAL A O 1
ATOM 671 N N . ASP A 1 91 ? -6.288 -14.491 0.318 1.00 90.00 91 ASP A N 1
ATOM 672 C CA . ASP A 1 91 ? -6.538 -14.345 1.756 1.00 90.00 91 ASP A CA 1
ATOM 673 C C . ASP A 1 91 ? -6.112 -12.952 2.279 1.00 90.00 91 ASP A C 1
ATOM 675 O O . ASP A 1 91 ? -6.665 -11.936 1.855 1.00 90.00 91 ASP A O 1
ATOM 679 N N . ASP A 1 92 ? -5.137 -12.888 3.189 1.00 91.69 92 ASP A N 1
ATOM 680 C CA . ASP A 1 92 ? -4.561 -11.662 3.759 1.00 91.69 92 ASP A CA 1
ATOM 681 C C . ASP A 1 92 ? -3.219 -11.265 3.116 1.00 91.69 92 ASP A C 1
ATOM 683 O O . ASP A 1 92 ? -2.516 -10.378 3.615 1.00 91.69 92 ASP A O 1
ATOM 687 N N . VAL A 1 93 ? -2.852 -11.906 2.002 1.00 94.75 93 VAL A N 1
ATOM 688 C CA . VAL A 1 93 ? -1.606 -11.662 1.271 1.00 94.75 93 VAL A CA 1
ATOM 689 C C . VAL A 1 93 ? -1.873 -10.818 0.030 1.00 94.75 93 VAL A C 1
ATOM 691 O O . VAL A 1 93 ? -2.652 -11.192 -0.845 1.00 94.75 93 VAL A O 1
ATOM 694 N N . LEU A 1 94 ? -1.164 -9.697 -0.068 1.00 95.31 94 LEU A N 1
ATOM 695 C CA . LEU A 1 94 ? -1.142 -8.787 -1.204 1.00 95.31 94 LEU A CA 1
ATOM 696 C C . LEU A 1 94 ? 0.162 -8.976 -1.988 1.00 95.31 94 LEU A C 1
ATOM 698 O O . LEU A 1 94 ? 1.251 -8.738 -1.465 1.00 95.31 94 LEU A O 1
ATOM 702 N N . ASN A 1 95 ? 0.052 -9.353 -3.258 1.00 95.44 95 ASN A N 1
ATOM 703 C CA . ASN A 1 95 ? 1.168 -9.355 -4.200 1.00 95.44 95 ASN A CA 1
ATOM 704 C C . ASN A 1 95 ? 0.997 -8.195 -5.178 1.00 95.44 95 ASN A C 1
ATOM 706 O O . ASN A 1 95 ? -0.036 -8.106 -5.834 1.00 95.44 95 ASN A O 1
ATOM 710 N N . VAL A 1 96 ? 1.999 -7.327 -5.289 1.00 94.88 96 VAL A N 1
ATOM 711 C CA . VAL A 1 96 ? 2.020 -6.193 -6.223 1.00 94.88 96 VAL A CA 1
ATOM 712 C C . VAL A 1 96 ? 3.160 -6.384 -7.210 1.00 94.88 96 VAL A C 1
ATOM 714 O O . VAL A 1 96 ? 4.282 -6.687 -6.808 1.00 94.88 96 VAL A O 1
ATOM 717 N N . VAL A 1 97 ? 2.876 -6.158 -8.489 1.00 94.81 97 VAL A N 1
ATOM 718 C CA . VAL A 1 97 ? 3.851 -6.172 -9.581 1.00 94.81 97 VAL A CA 1
ATOM 719 C C . VAL A 1 97 ? 3.850 -4.800 -10.243 1.00 94.81 97 VAL A C 1
ATOM 721 O O . VAL A 1 97 ? 2.907 -4.445 -10.947 1.00 94.81 97 VAL A O 1
ATOM 724 N N . ILE A 1 98 ? 4.906 -4.024 -10.022 1.00 93.75 98 ILE A N 1
ATOM 725 C CA . ILE A 1 98 ? 5.130 -2.722 -10.652 1.00 93.75 98 ILE A CA 1
ATOM 726 C C . ILE A 1 98 ? 5.798 -2.957 -12.002 1.00 93.75 98 ILE A C 1
ATOM 728 O O . ILE A 1 98 ? 6.894 -3.511 -12.057 1.00 93.75 98 ILE A O 1
ATOM 732 N N . ASN A 1 99 ? 5.154 -2.503 -13.075 1.00 91.25 99 ASN A N 1
ATOM 733 C CA . ASN A 1 99 ? 5.645 -2.660 -14.448 1.00 91.25 99 ASN A CA 1
ATOM 734 C C . ASN A 1 99 ? 6.040 -1.326 -15.094 1.00 91.25 99 ASN A C 1
ATOM 736 O O . ASN A 1 99 ? 6.788 -1.323 -16.070 1.00 91.25 99 ASN A O 1
ATOM 740 N N . ASP A 1 100 ? 5.550 -0.208 -14.557 1.00 92.75 100 ASP A N 1
ATOM 741 C CA . ASP A 1 100 ? 5.804 1.138 -15.066 1.00 92.75 100 ASP A CA 1
ATOM 742 C C . ASP A 1 100 ? 5.963 2.133 -13.909 1.00 92.75 100 ASP A C 1
ATOM 744 O O . ASP A 1 100 ? 5.297 2.021 -12.879 1.00 92.75 100 ASP A O 1
ATOM 748 N N . HIS A 1 101 ? 6.882 3.086 -14.050 1.00 93.12 101 H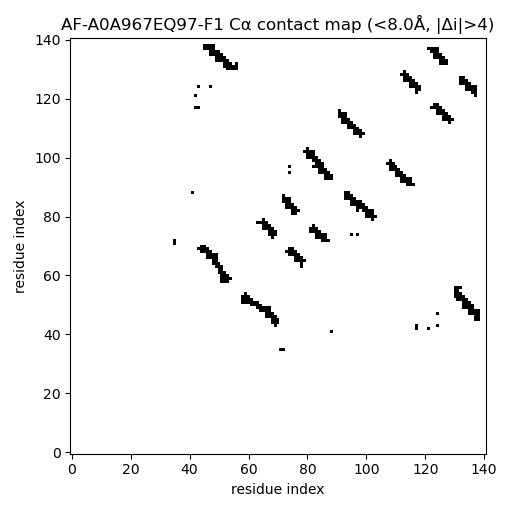IS A N 1
ATOM 749 C CA . HIS A 1 101 ? 7.161 4.092 -13.029 1.00 93.12 101 HIS A CA 1
ATOM 750 C C . HIS A 1 101 ? 7.971 5.268 -13.589 1.00 93.12 101 HIS A C 1
ATOM 752 O O . HIS A 1 101 ? 8.769 5.111 -14.514 1.00 93.12 101 HIS A O 1
ATOM 758 N N . ASP A 1 102 ? 7.879 6.428 -12.937 1.00 92.56 102 ASP A N 1
ATOM 759 C CA . ASP A 1 102 ? 8.761 7.582 -13.187 1.00 92.56 102 ASP A CA 1
ATOM 760 C C . ASP A 1 102 ? 9.770 7.828 -12.041 1.00 92.56 102 ASP A C 1
ATOM 762 O O . ASP A 1 102 ? 10.499 8.823 -12.028 1.00 92.56 102 ASP A O 1
ATOM 766 N N . CYS A 1 103 ? 9.858 6.893 -11.086 1.00 89.00 103 CYS A N 1
ATOM 767 C CA . CYS A 1 103 ? 10.742 7.003 -9.928 1.00 89.00 103 CYS A CA 1
ATOM 768 C C . CYS A 1 103 ? 12.235 6.999 -10.320 1.00 89.00 103 CYS A C 1
ATOM 770 O O . CYS A 1 103 ? 12.720 6.019 -10.900 1.00 89.00 103 CYS A O 1
ATOM 772 N N . PRO A 1 104 ? 13.008 8.049 -9.978 1.00 88.75 104 PRO A N 1
ATOM 773 C CA . PRO A 1 104 ? 14.419 8.129 -10.330 1.00 88.75 104 PRO A CA 1
ATOM 774 C C . PRO A 1 104 ? 15.242 7.060 -9.602 1.00 88.75 104 PRO A C 1
ATOM 776 O O . PRO A 1 104 ? 15.110 6.861 -8.397 1.00 88.75 104 PRO A O 1
ATOM 779 N N . GLY A 1 105 ? 16.141 6.400 -10.335 1.00 84.06 105 GLY A N 1
ATOM 780 C CA . GLY A 1 105 ? 17.050 5.386 -9.786 1.00 84.06 105 GLY A CA 1
ATOM 781 C C . GLY A 1 105 ? 16.431 3.999 -9.600 1.00 84.06 105 GLY A C 1
ATOM 782 O O . GLY A 1 105 ? 17.144 3.074 -9.219 1.00 84.06 105 GLY A O 1
ATOM 783 N N . PHE A 1 106 ? 15.146 3.840 -9.903 1.00 81.25 106 PHE A N 1
ATOM 784 C CA . PHE A 1 106 ? 14.488 2.545 -9.950 1.00 81.25 106 PHE A CA 1
ATOM 785 C C . PHE A 1 106 ? 14.609 1.958 -11.377 1.00 81.25 106 PHE A C 1
ATOM 787 O O . PHE A 1 106 ? 14.601 2.705 -12.358 1.00 81.25 106 PHE A O 1
ATOM 794 N N . THR A 1 107 ? 14.839 0.646 -11.510 1.00 79.94 107 THR A N 1
ATOM 795 C CA . THR A 1 107 ? 15.037 -0.012 -12.816 1.00 79.94 107 THR A CA 1
ATOM 796 C C . THR A 1 107 ? 14.383 -1.383 -12.862 1.00 79.94 107 THR A C 1
ATOM 798 O O . THR A 1 107 ? 14.750 -2.260 -12.079 1.00 79.94 107 THR A O 1
ATOM 801 N N . GLY A 1 108 ? 13.540 -1.589 -13.873 1.00 73.62 108 GLY A N 1
ATOM 802 C CA . GLY A 1 108 ? 12.904 -2.873 -14.160 1.00 73.62 108 GLY A CA 1
ATOM 803 C C . GLY A 1 108 ? 11.604 -3.088 -13.382 1.00 73.62 108 GLY A C 1
ATOM 804 O O . GLY A 1 108 ? 11.193 -2.217 -12.616 1.00 73.62 108 GLY A O 1
ATOM 805 N N . PRO A 1 109 ? 10.946 -4.238 -13.597 1.00 79.00 109 PRO A N 1
ATOM 806 C CA . PRO A 1 109 ? 9.771 -4.595 -12.827 1.00 79.00 109 PRO A CA 1
ATOM 807 C C . PRO A 1 109 ? 10.157 -4.881 -11.373 1.00 79.00 109 PRO A C 1
ATOM 809 O O . PRO A 1 109 ? 11.219 -5.452 -11.101 1.00 79.00 109 PRO A O 1
ATOM 812 N N . TYR A 1 110 ? 9.295 -4.485 -10.443 1.00 87.75 110 TYR A N 1
ATOM 813 C CA . TYR A 1 110 ? 9.449 -4.789 -9.021 1.00 87.75 110 TYR A CA 1
ATOM 814 C C . TYR A 1 110 ? 8.236 -5.529 -8.512 1.00 87.75 110 TYR A C 1
ATOM 816 O O . TYR A 1 110 ? 7.104 -5.094 -8.696 1.00 87.75 110 TYR A O 1
ATOM 824 N N . GLU A 1 111 ? 8.505 -6.640 -7.847 1.00 92.31 111 GLU A N 1
ATOM 825 C CA . GLU A 1 111 ? 7.494 -7.469 -7.224 1.00 92.31 111 GLU A CA 1
ATOM 826 C C . GLU A 1 111 ? 7.639 -7.360 -5.711 1.00 92.31 111 GLU A C 1
ATOM 828 O O . GLU A 1 111 ? 8.744 -7.451 -5.168 1.00 92.31 111 GLU A O 1
ATOM 833 N N . SER A 1 112 ? 6.514 -7.164 -5.033 1.00 91.94 112 SER A N 1
ATOM 834 C CA . SER A 1 112 ? 6.444 -7.127 -3.578 1.00 91.94 112 SER A CA 1
ATOM 835 C C . SER A 1 112 ? 5.329 -8.029 -3.091 1.00 91.94 112 SER A C 1
ATOM 837 O O . SER A 1 112 ? 4.197 -7.935 -3.559 1.00 91.94 112 SER A O 1
ATOM 839 N N . THR A 1 113 ? 5.647 -8.853 -2.098 1.00 95.50 113 THR A N 1
ATOM 840 C CA . THR A 1 113 ? 4.672 -9.636 -1.342 1.00 95.50 113 THR A CA 1
ATOM 841 C C . THR A 1 113 ? 4.564 -9.054 0.058 1.00 95.50 113 THR A C 1
ATOM 843 O O . THR A 1 113 ? 5.562 -8.936 0.773 1.00 95.50 113 THR A O 1
ATOM 846 N N . SER A 1 114 ? 3.345 -8.723 0.454 1.00 96.50 114 SER A N 1
ATOM 847 C CA . SER A 1 114 ? 3.017 -8.098 1.731 1.00 96.50 114 SER A CA 1
ATOM 848 C C . SER A 1 114 ? 1.806 -8.790 2.341 1.00 96.50 114 SER A C 1
ATOM 850 O O . SER A 1 114 ? 1.024 -9.415 1.631 1.00 96.50 114 SER A O 1
ATOM 852 N N . THR A 1 115 ? 1.613 -8.664 3.647 1.00 96.62 115 THR A N 1
ATOM 853 C CA . THR A 1 115 ? 0.295 -8.906 4.245 1.00 96.62 115 THR A CA 1
ATOM 854 C C . THR A 1 115 ? -0.448 -7.590 4.382 1.00 96.62 115 THR A C 1
ATOM 856 O O . THR A 1 115 ? 0.170 -6.519 4.410 1.00 96.62 115 THR A O 1
ATOM 859 N N . PHE A 1 116 ? -1.771 -7.644 4.474 1.00 96.50 116 PHE A N 1
ATOM 860 C CA . PHE A 1 116 ? -2.570 -6.457 4.742 1.00 96.50 116 PHE A CA 1
ATOM 861 C C . PHE A 1 116 ? -3.659 -6.714 5.781 1.00 96.50 116 PHE A C 1
ATOM 863 O O . PHE A 1 116 ? -4.044 -7.847 6.063 1.00 96.50 116 PHE A O 1
ATOM 870 N N . LYS A 1 117 ? -4.152 -5.629 6.372 1.00 96.31 117 LYS A N 1
ATOM 871 C CA . LYS A 1 117 ? -5.296 -5.640 7.277 1.00 96.31 117 LYS A CA 1
ATOM 872 C C . LYS A 1 117 ? -6.140 -4.395 7.054 1.00 96.31 117 LYS A C 1
ATOM 874 O O . LYS A 1 117 ? -5.607 -3.289 7.069 1.00 96.31 117 LYS A O 1
ATOM 879 N N . ILE A 1 118 ? -7.445 -4.593 6.923 1.00 95.44 118 ILE A N 1
ATOM 880 C CA . ILE A 1 118 ? -8.446 -3.527 6.946 1.00 95.44 118 ILE A CA 1
ATOM 881 C C . ILE A 1 118 ? -8.994 -3.395 8.377 1.00 95.44 118 ILE A C 1
ATOM 883 O O . ILE A 1 118 ? -9.141 -4.393 9.094 1.00 95.44 118 ILE A O 1
ATOM 887 N N . SER A 1 119 ? -9.229 -2.169 8.836 1.00 95.75 119 SER A N 1
ATOM 888 C CA . SER A 1 119 ? -9.879 -1.888 10.119 1.00 95.75 119 SER A CA 1
ATOM 889 C C . SER A 1 119 ? -11.343 -2.341 10.119 1.00 95.75 119 SER A C 1
ATOM 891 O O . SER A 1 119 ? -11.957 -2.533 9.075 1.00 95.75 119 SER A O 1
ATOM 893 N N . GLU A 1 120 ? -11.931 -2.514 11.306 1.00 92.88 120 GLU A N 1
ATOM 894 C CA . GLU A 1 120 ? -13.320 -2.991 11.436 1.00 92.88 120 GLU A CA 1
ATOM 895 C C . GLU A 1 120 ? -14.355 -2.042 10.812 1.00 92.88 120 GLU A C 1
ATOM 897 O O . GLU A 1 120 ? -15.423 -2.488 10.404 1.00 92.88 120 GLU A O 1
ATOM 902 N N . ASP A 1 121 ? -14.044 -0.746 10.739 1.00 93.38 121 ASP A N 1
ATOM 903 C CA . ASP A 1 121 ? -14.879 0.273 10.100 1.00 93.38 121 ASP A CA 1
ATOM 904 C C . ASP A 1 121 ? -14.649 0.397 8.585 1.00 93.38 121 ASP A C 1
ATOM 906 O O . ASP A 1 121 ? -15.398 1.110 7.929 1.00 93.38 121 ASP A O 1
ATOM 910 N N . GLY A 1 122 ? -13.663 -0.308 8.017 1.00 93.00 122 GLY A N 1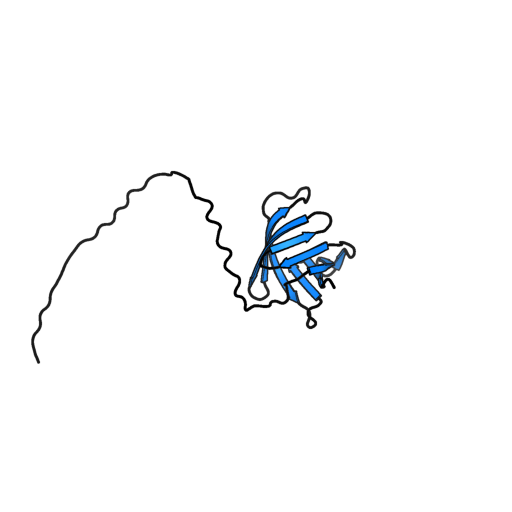
ATOM 911 C CA . GLY A 1 122 ? -13.346 -0.260 6.586 1.00 93.00 122 GLY A CA 1
ATOM 912 C C . GLY A 1 122 ? -12.544 0.968 6.139 1.00 93.00 122 GLY A C 1
ATOM 913 O O . GLY A 1 122 ? -12.192 1.067 4.959 1.00 93.00 122 GLY A O 1
ATOM 914 N N . GLU A 1 123 ? -12.229 1.879 7.062 1.00 95.00 123 GLU A N 1
ATOM 915 C CA . GLU A 1 123 ? -11.634 3.190 6.767 1.00 95.00 123 GLU A CA 1
ATOM 916 C C . GLU A 1 123 ? -10.106 3.213 6.887 1.00 95.00 123 GLU A C 1
ATOM 918 O O . GLU A 1 123 ? -9.461 4.132 6.394 1.00 95.00 123 GLU A O 1
ATOM 923 N N . GLY A 1 124 ? -9.510 2.206 7.520 1.00 95.38 124 GLY A N 1
ATOM 924 C CA . GLY A 1 124 ? -8.077 2.086 7.743 1.00 95.38 124 GLY A CA 1
ATOM 925 C C . GLY A 1 124 ? -7.500 0.857 7.056 1.00 95.38 124 GLY A C 1
ATOM 926 O O . GLY A 1 124 ? -8.048 -0.241 7.145 1.00 95.38 124 GLY A O 1
ATOM 927 N N . LEU A 1 125 ? -6.349 1.026 6.419 1.00 96.38 125 LEU A N 1
ATOM 928 C CA . LEU A 1 125 ? -5.572 -0.044 5.807 1.00 96.38 125 LEU A CA 1
ATOM 929 C C . LEU A 1 125 ? -4.169 -0.056 6.408 1.00 96.38 125 LEU A C 1
ATOM 931 O O . LEU A 1 125 ? -3.530 0.976 6.587 1.00 96.38 125 LEU A O 1
ATOM 935 N N . THR A 1 126 ? -3.669 -1.244 6.717 1.00 96.88 126 THR A N 1
ATOM 936 C CA . THR A 1 126 ? -2.271 -1.471 7.080 1.00 96.88 126 THR A CA 1
ATOM 937 C C . THR A 1 126 ? -1.673 -2.490 6.125 1.00 96.88 126 THR A C 1
ATOM 939 O 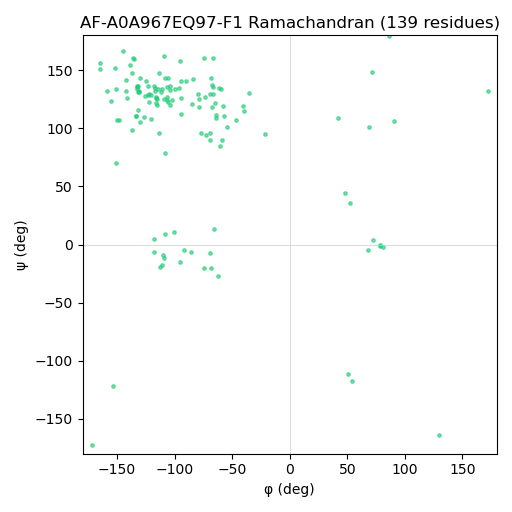O . THR A 1 126 ? -2.175 -3.607 6.054 1.00 96.88 126 THR A O 1
ATOM 942 N N . ILE A 1 127 ? -0.597 -2.134 5.428 1.00 96.69 127 ILE A N 1
ATOM 943 C CA . ILE A 1 127 ? 0.203 -3.048 4.600 1.00 96.69 127 ILE A CA 1
ATOM 944 C C . ILE A 1 127 ? 1.513 -3.315 5.337 1.00 96.69 127 ILE A C 1
ATOM 946 O O . ILE A 1 127 ? 2.110 -2.393 5.889 1.00 96.69 127 ILE A O 1
ATOM 950 N N . SER A 1 128 ? 1.952 -4.569 5.395 1.00 96.88 128 SER A N 1
ATOM 951 C CA . SER A 1 128 ? 3.160 -4.964 6.122 1.00 96.88 128 SER A CA 1
ATOM 952 C C . SER A 1 128 ? 4.064 -5.859 5.283 1.00 96.88 128 SER A C 1
ATOM 954 O O . SER A 1 128 ? 3.633 -6.874 4.738 1.00 96.88 128 SER A O 1
ATOM 956 N N . THR A 1 129 ? 5.348 -5.514 5.244 1.00 94.75 129 THR A N 1
ATOM 957 C CA . THR A 1 129 ? 6.403 -6.286 4.584 1.00 94.75 129 THR A CA 1
ATOM 958 C C . THR A 1 129 ? 7.597 -6.383 5.521 1.00 94.75 129 THR A C 1
ATOM 960 O O . THR A 1 129 ? 8.294 -5.399 5.765 1.00 94.75 129 THR A O 1
ATOM 963 N N . ALA A 1 130 ? 7.861 -7.583 6.042 1.00 91.12 130 ALA A N 1
ATOM 964 C CA . ALA A 1 130 ? 8.923 -7.821 7.020 1.00 91.12 130 ALA A CA 1
ATOM 965 C C . ALA A 1 130 ? 8.863 -6.830 8.207 1.00 91.12 130 ALA A C 1
ATOM 967 O O . ALA A 1 130 ? 7.945 -6.913 9.018 1.00 91.12 130 ALA A O 1
ATOM 968 N N . SER A 1 131 ? 9.837 -5.923 8.327 1.00 91.38 13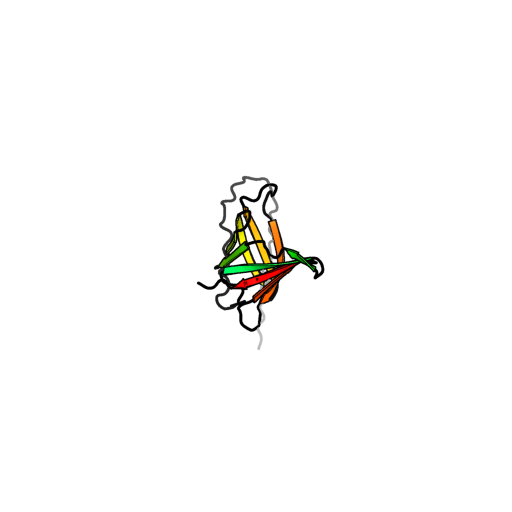1 SER A N 1
ATOM 969 C CA . SER A 1 131 ? 9.916 -4.912 9.391 1.00 91.38 131 SER A CA 1
ATOM 970 C C . SER A 1 131 ? 9.254 -3.575 9.048 1.00 91.38 131 SER A C 1
ATOM 972 O O . SER A 1 131 ? 9.213 -2.689 9.904 1.00 91.38 131 SER A O 1
ATOM 974 N N . VAL A 1 132 ? 8.758 -3.411 7.821 1.00 94.19 132 VAL A N 1
ATOM 975 C CA . VAL A 1 132 ? 8.104 -2.186 7.358 1.00 94.19 132 VAL A CA 1
ATOM 976 C C . VAL A 1 132 ? 6.595 -2.363 7.425 1.00 94.19 132 VAL A C 1
ATOM 978 O O . VAL A 1 132 ? 6.058 -3.377 6.980 1.00 94.19 132 VAL A O 1
ATOM 981 N N . SER A 1 133 ? 5.907 -1.364 7.963 1.00 95.12 133 SER A N 1
ATOM 982 C CA . SER A 1 133 ? 4.454 -1.269 7.916 1.00 95.12 133 SER A CA 1
ATOM 983 C C . SER A 1 133 ? 4.041 0.124 7.465 1.00 95.12 133 SER A C 1
ATOM 985 O O . SER A 1 133 ? 4.600 1.124 7.913 1.00 95.12 133 SER A O 1
ATOM 987 N N . GLU A 1 134 ? 3.068 0.186 6.571 1.00 94.69 134 GLU A N 1
ATOM 988 C CA . GLU A 1 134 ? 2.485 1.418 6.062 1.00 94.69 134 GLU A CA 1
ATOM 989 C C . GLU A 1 134 ? 1.013 1.463 6.452 1.00 94.69 134 GLU A C 1
ATOM 991 O O . GLU A 1 134 ? 0.289 0.481 6.273 1.00 94.69 134 GLU A O 1
ATOM 996 N N . THR A 1 135 ? 0.575 2.597 6.990 1.00 95.12 135 THR A N 1
ATOM 997 C CA . THR A 1 135 ? -0.826 2.830 7.349 1.00 95.12 135 THR A CA 1
ATOM 998 C C . THR A 1 135 ? -1.449 3.825 6.391 1.00 95.12 135 THR A C 1
ATOM 1000 O O . THR A 1 135 ? -0.799 4.789 5.978 1.00 95.12 135 THR A O 1
ATOM 1003 N N . PHE A 1 136 ? -2.712 3.603 6.058 1.00 95.00 136 PHE A N 1
ATOM 1004 C CA . PHE A 1 136 ? -3.479 4.428 5.144 1.00 95.00 136 PHE A CA 1
ATOM 1005 C C . PHE A 1 136 ? -4.882 4.650 5.688 1.00 95.00 136 PHE A C 1
ATOM 1007 O O . PHE A 1 136 ? -5.459 3.745 6.289 1.00 95.00 136 PHE A O 1
ATOM 1014 N N . ASP A 1 137 ? -5.428 5.820 5.388 1.00 95.06 137 ASP A N 1
ATOM 1015 C CA . ASP A 1 137 ? -6.838 6.132 5.580 1.00 95.06 137 ASP A CA 1
ATOM 1016 C C . ASP A 1 137 ? -7.525 6.134 4.216 1.00 95.06 137 ASP A C 1
ATOM 1018 O O . ASP A 1 137 ? -6.943 6.560 3.210 1.00 95.06 137 ASP A O 1
ATOM 1022 N N . ARG A 1 138 ? -8.766 5.663 4.160 1.00 95.19 138 ARG A N 1
ATOM 1023 C CA . ARG A 1 138 ? -9.571 5.700 2.944 1.00 95.19 138 ARG A CA 1
ATOM 1024 C C . ARG A 1 138 ? -9.783 7.156 2.527 1.00 95.19 138 ARG A C 1
ATOM 1026 O O . ARG A 1 138 ? -10.049 8.034 3.349 1.00 95.19 138 ARG A O 1
ATOM 1033 N N . ALA A 1 139 ? -9.614 7.445 1.241 1.00 91.88 139 ALA A N 1
ATOM 1034 C CA . ALA A 1 139 ? -9.887 8.775 0.723 1.00 91.88 139 ALA A CA 1
ATOM 1035 C C . ALA A 1 139 ? -11.404 8.994 0.665 1.00 91.88 139 ALA A C 1
ATOM 1037 O O . ALA A 1 139 ? -12.129 8.195 0.075 1.00 91.88 139 ALA A O 1
ATOM 1038 N N . THR A 1 140 ? -11.876 10.084 1.261 1.00 81.56 140 THR A N 1
ATOM 1039 C CA . THR A 1 140 ? -13.259 10.542 1.104 1.00 81.56 140 THR A CA 1
ATOM 1040 C C . THR A 1 140 ? -13.408 11.272 -0.228 1.00 81.56 140 THR A C 1
ATOM 1042 O O . THR A 1 140 ? -12.608 12.171 -0.504 1.00 81.56 140 THR A O 1
ATOM 1045 N N . GLU A 1 141 ? -14.413 10.898 -1.022 1.00 58.94 141 GLU A N 1
ATOM 1046 C CA . GLU A 1 141 ? -14.810 11.601 -2.257 1.00 58.94 141 GLU A CA 1
ATOM 1047 C C . GLU A 1 141 ? -15.246 13.058 -2.021 1.00 58.94 141 GLU A C 1
ATOM 1049 O O . GLU A 1 141 ? -15.859 13.350 -0.963 1.00 58.94 141 GLU A O 1
#

Mean predicted aligned error: 14.19 Å

Nearest PDB structures (foldseek):
  4bcs-assembly1_A  TM=4.762E-01  e=2.448E-01  Gallus gallus
  2hzr-assembly1_A  TM=5.379E-01  e=6.571E-01  Homo sapiens
  7uql-assembly1_A  TM=2.952E-01  e=6.238E-01  Papaver somniferum

Sequence (141 aa):
MKLRALFIALMATTLVFTGCLSNTSTEVTESGGEELDDGFDTGIYGTWNRTGIYIDGVNVATESATTMFMEDGTYTSFGTCTVNGGYIVVDDVLNVVINDHDCPGFTGPYESTSTFKISEDGEGLTISTASVSETFDRATE

Solvent-accessible surface area (backbone atoms only — not comparable to full-atom values): 8817 Å² total; per-residue (Å²): 139,91,86,88,81,89,82,90,84,79,88,82,90,81,89,84,89,80,89,84,82,87,82,91,73,80,69,85,68,76,74,71,78,72,78,71,71,96,77,72,84,76,70,70,67,45,47,31,34,43,56,36,33,22,52,80,83,40,79,76,42,71,77,63,70,30,42,35,41,31,54,96,51,36,33,38,35,42,51,101,40,42,42,34,32,38,42,51,76,57,94,55,35,40,37,38,40,34,74,47,67,70,46,85,94,66,80,78,69,47,76,48,72,30,38,52,48,67,41,97,85,65,46,36,41,37,42,37,45,95,58,39,35,38,32,26,37,54,59,81,131

Secondary structure (DSSP, 8-state):
-------------------------------------TT---S--EEEEEEEEEETTEEEES----EEEEETTEEEEESSSEEEEEEEEETTEEEEEEEEE--TT--S-EEEEEEEEE-TTS-EEEEEETTEEEEEEEPP-

pLDDT: mean 77.46, std 21.79, range [34.38, 96.88]